Protein AF-A0A9E3TUF5-F1 (afdb_monomer_lite)

Secondary structure (DSSP, 8-state):
--------PPP-----------PPEEEEESSHHHHHHHHHHHHHHHHH-TTS--HHHHHHTTSEEEEE--SS-GGGTTTTTGGGT-EEEEEE---STHHHHHHHHHHHHHHTSTTEEEEE-SSSSGGGGS-HHHHHHHHS--PPP-

Foldseek 3Di:
DDDDDDDDDDPDPPPPDPDVDQQAEEEEEQAPVVVVVLQVVQVVVCVVPVVGDNVVVCVVVNNYDYHHPHNPQLVVVLCPCVVVVHQYEYEAFCADDVSNVSQVVSQVSQVVDPNYGYDYDPHGDPVVPDDQVVCCVVPVDRDDDD

Sequence (146 aa):
MTSITMPRSPPTLCTRHTLATMRPLLLVVEGVNDVEFLRRISRMLHRSDSTLPDLGVLEQDGRLVFIPFGGGNVAAWVNRLEPLGCREFHIYDREVGVETRHRISAARRVNARPSCRAFVMAKRSLENYLHPKALATATGIELQFG

pLDDT: mean 86.31, std 15.83, range [40.19, 98.19]

Structure (mmCIF, N/CA/C/O backbone):
data_AF-A0A9E3TUF5-F1
#
_entry.id   AF-A0A9E3TUF5-F1
#
loop_
_atom_site.group_PDB
_atom_site.id
_atom_site.type_symbol
_atom_site.label_atom_id
_atom_site.label_alt_id
_atom_site.label_comp_id
_atom_site.label_asym_id
_atom_site.label_entity_id
_atom_site.label_seq_id
_atom_site.pdbx_PDB_ins_code
_atom_site.Cartn_x
_atom_site.Cartn_y
_atom_site.Cartn_z
_atom_site.occupancy
_atom_site.B_iso_or_equiv
_atom_site.auth_seq_id
_atom_site.auth_comp_id
_atom_site.auth_asym_id
_atom_site.auth_atom_id
_atom_site.pdbx_PDB_model_num
ATOM 1 N N . MET A 1 1 ? 8.933 -68.445 -11.276 1.00 47.97 1 MET A N 1
ATOM 2 C CA . MET A 1 1 ? 9.173 -66.991 -11.148 1.00 47.97 1 MET A CA 1
ATOM 3 C C . MET A 1 1 ? 7.923 -66.281 -11.635 1.00 47.97 1 MET A C 1
ATOM 5 O O . MET A 1 1 ? 7.702 -66.195 -12.833 1.00 47.97 1 MET A O 1
ATOM 9 N N . THR A 1 2 ? 7.043 -65.912 -10.709 1.00 40.19 2 THR A N 1
ATOM 10 C CA . THR A 1 2 ? 5.682 -65.441 -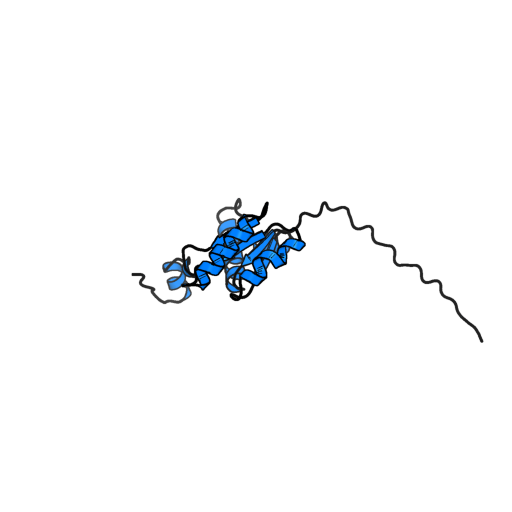11.000 1.00 40.19 2 THR A CA 1
ATOM 11 C C . THR A 1 2 ? 5.688 -63.915 -11.011 1.00 40.19 2 THR A C 1
ATOM 13 O O . THR A 1 2 ? 5.925 -63.307 -9.971 1.00 40.19 2 THR A O 1
ATOM 16 N N . SER A 1 3 ? 5.486 -63.296 -12.177 1.00 52.59 3 SER A N 1
ATOM 17 C CA . SER A 1 3 ? 5.399 -61.837 -12.312 1.00 52.59 3 SER A CA 1
ATOM 18 C C . SER A 1 3 ? 3.933 -61.411 -12.276 1.00 52.59 3 SER A C 1
ATOM 20 O O . SER A 1 3 ? 3.151 -61.782 -13.149 1.00 52.59 3 SER A O 1
ATOM 22 N N . ILE A 1 4 ? 3.560 -60.671 -11.232 1.00 50.66 4 ILE A N 1
ATOM 23 C CA . ILE A 1 4 ? 2.243 -60.057 -11.053 1.00 50.66 4 ILE A CA 1
ATOM 24 C C . ILE A 1 4 ? 2.285 -58.688 -11.733 1.00 50.66 4 ILE A C 1
ATOM 26 O O . ILE A 1 4 ? 2.998 -57.790 -11.288 1.00 50.66 4 ILE A O 1
ATOM 30 N N . THR A 1 5 ? 1.525 -58.514 -12.812 1.00 53.09 5 THR A N 1
ATOM 31 C CA . THR A 1 5 ? 1.340 -57.213 -13.467 1.00 53.09 5 THR A CA 1
ATOM 32 C C . THR A 1 5 ? 0.024 -56.602 -12.989 1.00 53.09 5 THR A C 1
ATOM 34 O O . THR A 1 5 ? -1.045 -57.117 -13.299 1.00 53.09 5 THR A O 1
ATOM 37 N N . MET A 1 6 ? 0.088 -55.509 -12.223 1.00 55.81 6 MET A N 1
ATOM 38 C CA . MET A 1 6 ? -1.083 -54.665 -11.957 1.00 55.81 6 MET A CA 1
ATOM 39 C C . MET A 1 6 ? -1.195 -53.577 -13.033 1.00 55.81 6 MET A C 1
ATOM 41 O O . MET A 1 6 ? -0.201 -52.887 -13.277 1.00 55.81 6 MET A O 1
ATOM 45 N N . PRO A 1 7 ? -2.375 -53.330 -13.624 1.00 50.38 7 PRO A N 1
ATOM 46 C CA . PRO A 1 7 ? -2.599 -52.113 -14.387 1.00 50.38 7 PRO A CA 1
ATOM 47 C C . PRO A 1 7 ? -2.853 -50.953 -13.413 1.00 50.38 7 PRO A C 1
ATOM 49 O O . PRO A 1 7 ? -3.845 -50.934 -12.687 1.00 50.38 7 PRO A O 1
ATOM 52 N N . ARG A 1 8 ? -1.949 -49.969 -13.380 1.00 51.31 8 ARG A N 1
ATOM 53 C CA . ARG A 1 8 ? -2.217 -48.678 -12.733 1.00 51.31 8 ARG A CA 1
ATOM 54 C C . ARG A 1 8 ? -3.038 -47.826 -13.695 1.00 51.31 8 ARG A C 1
ATOM 56 O O . ARG A 1 8 ? -2.503 -47.310 -14.672 1.00 51.31 8 ARG A O 1
ATOM 63 N N . SER A 1 9 ? -4.326 -47.682 -13.413 1.00 54.28 9 SER A N 1
ATOM 64 C CA . SER A 1 9 ? -5.170 -46.658 -14.027 1.00 54.28 9 SER A CA 1
ATOM 65 C C . SER A 1 9 ? -4.545 -45.275 -13.780 1.00 54.28 9 SER A C 1
ATOM 67 O O . SER A 1 9 ? -4.148 -44.999 -12.643 1.00 54.28 9 SER A O 1
ATOM 69 N N . PRO A 1 10 ? -4.424 -44.399 -14.792 1.00 58.72 10 PRO A N 1
ATOM 70 C CA . PRO A 1 10 ? -3.955 -43.039 -14.563 1.00 58.72 10 PRO A CA 1
ATOM 71 C C . PRO A 1 10 ? -4.976 -42.283 -13.696 1.00 58.72 10 PRO A C 1
ATOM 73 O O . PRO A 1 10 ? -6.178 -42.542 -13.812 1.00 58.72 10 PRO A O 1
ATOM 76 N N . PRO A 1 11 ? -4.542 -41.353 -12.827 1.00 49.94 11 PRO A N 1
ATOM 77 C CA . PRO A 1 11 ? -5.478 -40.521 -12.090 1.00 49.94 11 PRO A CA 1
ATOM 78 C C . PRO A 1 11 ? -6.285 -39.690 -13.087 1.00 49.94 11 PRO A C 1
ATOM 80 O O . PRO A 1 11 ? -5.728 -38.977 -13.924 1.00 49.94 11 PRO A O 1
ATOM 83 N N . THR A 1 12 ? -7.606 -39.807 -12.997 1.00 48.75 12 THR A N 1
ATOM 84 C CA . THR A 1 12 ? -8.568 -39.006 -13.746 1.00 48.75 12 THR A CA 1
ATOM 85 C C . THR A 1 12 ? -8.234 -37.533 -13.532 1.00 48.75 12 THR A C 1
ATOM 87 O O . THR A 1 12 ? -8.290 -37.040 -12.403 1.00 48.75 12 THR A O 1
ATOM 90 N N . LEU A 1 13 ? -7.843 -36.835 -14.604 1.00 47.66 13 LEU A N 1
ATOM 91 C CA . LEU A 1 13 ? -7.659 -35.390 -14.581 1.00 47.66 13 LEU A CA 1
ATOM 92 C C . LEU A 1 13 ? -9.009 -34.782 -14.192 1.00 47.66 13 LEU A C 1
ATOM 94 O O . LEU A 1 13 ? -9.940 -34.758 -14.992 1.00 47.66 13 LEU A O 1
ATOM 98 N N . CYS A 1 14 ? -9.130 -34.352 -12.937 1.00 44.47 14 CYS A N 1
ATOM 99 C CA . CYS A 1 14 ? -10.272 -33.586 -12.473 1.00 44.47 14 CYS A CA 1
ATOM 100 C C . CYS A 1 14 ? -10.354 -32.340 -13.356 1.00 44.47 14 CYS A C 1
ATOM 102 O O . CYS A 1 14 ? -9.457 -31.491 -13.329 1.00 44.47 14 CYS A O 1
ATOM 104 N N . THR A 1 15 ? -11.386 -32.291 -14.197 1.00 46.75 15 THR A N 1
ATOM 105 C CA . THR A 1 15 ? -11.683 -31.196 -15.112 1.00 46.75 15 THR A CA 1
ATOM 106 C C . THR A 1 15 ? -11.828 -29.930 -14.282 1.00 46.75 15 THR A C 1
ATOM 108 O O . THR A 1 15 ? -12.862 -29.685 -13.662 1.00 46.75 15 THR A O 1
ATOM 111 N N . ARG A 1 16 ? -10.744 -29.148 -14.202 1.00 47.84 16 ARG A N 1
ATOM 112 C CA . ARG A 1 16 ? -10.739 -27.860 -13.517 1.00 47.84 16 ARG A CA 1
ATOM 113 C C . ARG A 1 16 ? -11.800 -27.003 -14.180 1.00 47.84 16 ARG A C 1
ATOM 115 O O . ARG A 1 16 ? -11.694 -26.673 -15.357 1.00 47.84 16 ARG A O 1
ATOM 122 N N . HIS A 1 17 ? -12.821 -26.698 -13.393 1.00 51.81 17 HIS A N 1
ATOM 123 C CA . HIS A 1 17 ? -13.873 -25.764 -13.721 1.00 51.81 17 HIS A CA 1
ATOM 124 C C . HIS A 1 17 ? -13.277 -24.531 -14.400 1.00 51.81 17 HIS A C 1
ATOM 126 O O . HIS A 1 17 ? -12.348 -23.910 -13.879 1.00 51.81 17 HIS A O 1
ATOM 132 N N . THR A 1 18 ? -13.843 -24.185 -15.551 1.00 49.19 18 THR A N 1
ATOM 133 C CA . THR A 1 18 ? -13.651 -22.920 -16.253 1.00 49.19 18 THR A CA 1
ATOM 134 C C . THR A 1 18 ? -14.187 -21.780 -15.381 1.00 49.19 18 THR A C 1
ATOM 136 O O . THR A 1 18 ? -15.249 -21.223 -15.634 1.00 49.19 18 THR A O 1
ATOM 139 N N . LEU A 1 19 ? -13.478 -21.443 -14.305 1.00 53.91 19 LEU A N 1
ATOM 140 C CA . LEU A 1 19 ? -13.593 -20.137 -13.676 1.00 53.91 19 LEU A CA 1
ATOM 141 C C . LEU A 1 19 ? -12.829 -19.192 -14.593 1.00 53.91 19 LEU A C 1
ATOM 143 O O . LEU A 1 19 ? -11.621 -19.344 -14.757 1.00 53.91 19 LEU A O 1
ATOM 147 N N . ALA A 1 20 ? -13.513 -18.231 -15.211 1.00 51.81 20 ALA A N 1
ATOM 148 C CA . ALA A 1 20 ? -12.839 -17.066 -15.761 1.00 51.81 20 ALA A CA 1
ATOM 149 C C . ALA A 1 20 ? -12.017 -16.454 -14.614 1.00 51.81 20 ALA A C 1
ATOM 151 O O . ALA A 1 20 ? -12.568 -15.873 -13.680 1.00 51.81 20 ALA A O 1
ATOM 152 N N . THR A 1 21 ? -10.710 -16.719 -14.611 1.00 58.78 21 THR A N 1
ATOM 153 C CA . THR A 1 21 ? -9.824 -16.493 -13.470 1.00 58.78 21 THR A CA 1
ATOM 154 C C . THR A 1 21 ? -9.637 -14.996 -13.279 1.00 58.78 21 THR A C 1
ATOM 156 O O . THR A 1 21 ? -8.723 -14.406 -13.861 1.00 58.78 21 THR A O 1
ATOM 159 N N . MET A 1 22 ? -10.501 -14.357 -12.488 1.00 74.56 22 MET A N 1
ATOM 160 C CA . MET A 1 22 ? -10.197 -13.034 -11.958 1.00 74.56 22 MET A CA 1
ATOM 161 C C . MET A 1 22 ? -8.898 -13.153 -11.169 1.00 74.56 22 MET A C 1
ATOM 163 O O . MET A 1 22 ? -8.847 -13.783 -10.116 1.00 74.56 22 MET A O 1
ATOM 167 N N . ARG A 1 23 ? -7.827 -12.582 -11.720 1.00 89.88 23 ARG A N 1
ATOM 168 C CA . ARG A 1 23 ? -6.540 -12.508 -11.036 1.00 89.88 23 ARG A CA 1
ATOM 169 C C . ARG A 1 23 ? -6.679 -11.572 -9.829 1.00 89.88 23 ARG A C 1
ATOM 171 O O . ARG A 1 23 ? -7.325 -10.521 -9.968 1.00 89.88 23 ARG A O 1
ATOM 178 N N . PRO A 1 24 ? -6.087 -11.922 -8.674 1.00 94.88 24 PRO A N 1
ATOM 179 C CA . PRO A 1 24 ? -6.145 -11.068 -7.499 1.00 94.88 24 PRO A CA 1
ATOM 180 C C . PRO A 1 24 ? -5.515 -9.704 -7.781 1.00 94.88 24 PRO A C 1
ATOM 182 O O . PRO A 1 24 ? -4.643 -9.557 -8.644 1.00 94.88 24 PRO A O 1
ATOM 185 N N . LEU A 1 25 ? -5.947 -8.700 -7.024 1.00 96.94 25 LEU A N 1
ATOM 186 C CA . LEU A 1 25 ? -5.189 -7.465 -6.880 1.00 96.94 25 LEU A CA 1
ATOM 187 C C . LEU A 1 25 ? -3.976 -7.729 -5.982 1.00 96.94 25 LEU A C 1
ATOM 189 O O . LEU A 1 25 ? -4.141 -8.173 -4.849 1.00 96.94 25 LEU A O 1
ATOM 193 N N . LEU A 1 26 ? -2.775 -7.424 -6.462 1.00 97.31 26 LEU A N 1
ATOM 194 C CA . LEU A 1 26 ? -1.570 -7.442 -5.640 1.00 97.31 26 LEU A CA 1
ATOM 195 C C . LEU A 1 26 ? -1.436 -6.089 -4.941 1.00 97.31 26 LEU A C 1
ATOM 197 O O . LEU A 1 26 ? -1.209 -5.077 -5.606 1.00 97.31 26 LEU A O 1
ATOM 201 N N . LEU A 1 27 ? -1.597 -6.068 -3.620 1.00 97.56 27 LEU A N 1
ATOM 202 C CA . LEU A 1 27 ? -1.408 -4.877 -2.797 1.00 97.56 27 LEU A CA 1
ATOM 203 C C . LEU A 1 27 ? -0.005 -4.915 -2.186 1.00 97.56 27 LEU A C 1
ATOM 205 O O . LEU A 1 27 ? 0.260 -5.651 -1.237 1.00 97.56 27 LEU A O 1
ATOM 209 N N . VAL A 1 28 ? 0.903 -4.151 -2.781 1.00 96.62 28 VAL A N 1
ATOM 210 C CA . VAL A 1 28 ? 2.330 -4.133 -2.453 1.00 96.62 28 VAL A CA 1
ATOM 211 C C . VAL A 1 28 ? 2.608 -3.015 -1.455 1.00 96.62 28 VAL A C 1
ATOM 213 O O . VAL A 1 28 ? 2.281 -1.856 -1.716 1.00 96.62 28 VAL A O 1
ATOM 216 N N . VAL A 1 29 ? 3.203 -3.366 -0.319 1.00 95.94 29 VAL A N 1
ATOM 217 C CA . VAL A 1 29 ? 3.464 -2.457 0.809 1.00 95.94 29 VAL A CA 1
ATOM 218 C C . VAL A 1 29 ? 4.872 -2.676 1.367 1.00 95.94 29 VAL A C 1
ATOM 220 O O . VAL A 1 29 ? 5.475 -3.724 1.122 1.00 95.94 29 VAL A O 1
ATOM 223 N N . GLU A 1 30 ? 5.422 -1.700 2.088 1.00 92.69 30 GLU A N 1
ATOM 224 C CA . GLU A 1 30 ? 6.820 -1.729 2.545 1.00 92.69 30 GLU A CA 1
ATOM 225 C C . GLU A 1 30 ? 7.033 -2.812 3.609 1.00 92.69 30 GLU A C 1
ATOM 227 O O . GLU A 1 30 ? 8.035 -3.528 3.557 1.00 92.69 30 GLU A O 1
ATOM 232 N N . GLY A 1 31 ? 6.088 -2.996 4.534 1.00 93.12 31 GLY A N 1
ATOM 233 C CA . GLY A 1 31 ? 6.257 -3.911 5.663 1.00 93.12 31 GLY A CA 1
ATOM 234 C C . GLY A 1 31 ? 4.999 -4.650 6.106 1.00 93.12 31 GLY A C 1
ATOM 235 O O . GLY A 1 31 ? 3.878 -4.383 5.685 1.00 93.12 31 GLY A O 1
ATOM 236 N N . VAL A 1 32 ? 5.190 -5.609 7.015 1.00 94.56 32 VAL A N 1
ATOM 237 C CA . VAL A 1 32 ? 4.086 -6.372 7.627 1.00 94.56 32 VAL A CA 1
ATOM 238 C C . VAL A 1 32 ? 3.196 -5.504 8.523 1.00 94.56 32 VAL A C 1
ATOM 240 O O . VAL A 1 32 ? 2.008 -5.787 8.661 1.00 94.56 32 VAL A O 1
ATOM 243 N N . ASN A 1 33 ? 3.744 -4.421 9.082 1.00 93.31 33 ASN A N 1
ATOM 244 C CA . ASN A 1 33 ? 2.976 -3.450 9.861 1.00 93.31 33 ASN A CA 1
ATOM 245 C C . ASN A 1 33 ? 1.937 -2.737 8.988 1.00 93.31 33 ASN A C 1
ATOM 247 O O . ASN A 1 33 ? 0.795 -2.587 9.417 1.00 93.31 33 ASN A O 1
ATOM 251 N N . ASP A 1 34 ? 2.290 -2.392 7.746 1.00 94.31 34 ASP A N 1
ATOM 252 C CA . ASP A 1 34 ? 1.365 -1.792 6.780 1.00 94.31 34 ASP A CA 1
ATOM 253 C C . ASP A 1 34 ? 0.198 -2.725 6.478 1.00 94.31 34 ASP A C 1
ATOM 255 O O . ASP A 1 34 ? -0.955 -2.299 6.432 1.00 94.31 34 ASP A O 1
ATOM 259 N N . VAL A 1 35 ? 0.490 -4.018 6.303 1.00 96.56 35 VAL A N 1
ATOM 260 C CA . VAL A 1 35 ? -0.530 -5.042 6.062 1.00 96.56 35 VAL A CA 1
ATOM 261 C C . VAL A 1 35 ? -1.529 -5.073 7.221 1.00 96.56 35 VAL A C 1
ATOM 263 O O . VAL A 1 35 ? -2.741 -4.974 7.007 1.00 96.56 35 VAL A O 1
ATOM 266 N N . GLU A 1 36 ? -1.036 -5.170 8.456 1.00 95.81 36 GLU A N 1
ATOM 267 C CA . GLU A 1 36 ? -1.891 -5.204 9.645 1.00 95.81 36 GLU A CA 1
ATOM 268 C C . GLU A 1 36 ? -2.676 -3.906 9.835 1.00 95.81 36 GLU A C 1
ATOM 270 O O . GLU A 1 36 ? -3.871 -3.946 10.150 1.00 95.81 36 GLU A O 1
ATOM 275 N N . PHE A 1 37 ? -2.040 -2.760 9.598 1.00 94.12 37 PHE A N 1
ATOM 276 C CA . PHE A 1 37 ? -2.693 -1.459 9.644 1.00 94.12 37 PHE A CA 1
ATOM 277 C C . PHE A 1 37 ? -3.846 -1.385 8.637 1.00 94.12 37 PHE A C 1
ATOM 279 O O . PHE A 1 37 ? -4.978 -1.072 9.015 1.00 94.12 37 PHE A O 1
ATOM 286 N N . LEU A 1 38 ? -3.590 -1.729 7.372 1.00 96.25 38 LEU A N 1
ATOM 287 C CA . LEU A 1 38 ? -4.570 -1.656 6.289 1.00 96.25 38 LEU A CA 1
ATOM 288 C C . LEU A 1 38 ? -5.735 -2.629 6.503 1.00 96.25 38 LEU A C 1
ATOM 290 O O . LEU A 1 38 ? -6.893 -2.250 6.301 1.00 96.25 38 LEU A O 1
ATOM 294 N N . ARG A 1 39 ? -5.474 -3.854 6.981 1.00 97.06 39 ARG A N 1
ATOM 295 C CA . ARG A 1 39 ? -6.540 -4.799 7.367 1.00 97.06 39 ARG A CA 1
ATOM 296 C C . ARG A 1 39 ? -7.430 -4.227 8.470 1.00 97.06 39 ARG A C 1
ATOM 298 O O . ARG A 1 39 ? -8.654 -4.303 8.380 1.00 97.06 39 ARG A O 1
ATOM 305 N N . ARG A 1 40 ? -6.838 -3.644 9.514 1.00 95.44 40 ARG A N 1
ATOM 306 C CA . ARG A 1 40 ? -7.592 -3.122 10.667 1.00 95.44 40 ARG A CA 1
ATOM 307 C C . ARG A 1 40 ? -8.399 -1.887 10.301 1.00 95.44 40 ARG A C 1
ATOM 309 O O . ARG A 1 40 ? -9.592 -1.844 10.599 1.00 95.44 40 ARG A O 1
ATOM 316 N N . ILE A 1 41 ? -7.777 -0.915 9.635 1.00 94.25 41 ILE A N 1
ATOM 317 C CA . ILE A 1 41 ? -8.455 0.334 9.290 1.00 94.25 41 ILE A CA 1
ATOM 318 C C . ILE A 1 41 ? -9.562 0.095 8.263 1.00 94.25 41 ILE A C 1
ATOM 320 O O . ILE A 1 41 ? -10.652 0.626 8.434 1.00 94.25 41 ILE A O 1
ATOM 324 N N . SER A 1 42 ? -9.345 -0.765 7.260 1.00 97.25 42 SER A N 1
ATOM 325 C CA . SER A 1 42 ? -10.387 -1.086 6.274 1.00 97.25 42 SER A CA 1
ATOM 326 C C . SER A 1 42 ? -11.591 -1.771 6.910 1.00 97.25 42 SER A C 1
ATOM 328 O O . SER A 1 42 ? -12.719 -1.378 6.640 1.00 97.25 42 SER A O 1
ATOM 330 N N . ARG A 1 43 ? -11.377 -2.709 7.840 1.00 98.06 43 ARG A N 1
ATOM 331 C CA . ARG A 1 43 ? -12.464 -3.317 8.619 1.00 98.06 43 ARG A CA 1
ATOM 332 C C . ARG A 1 43 ? -13.224 -2.301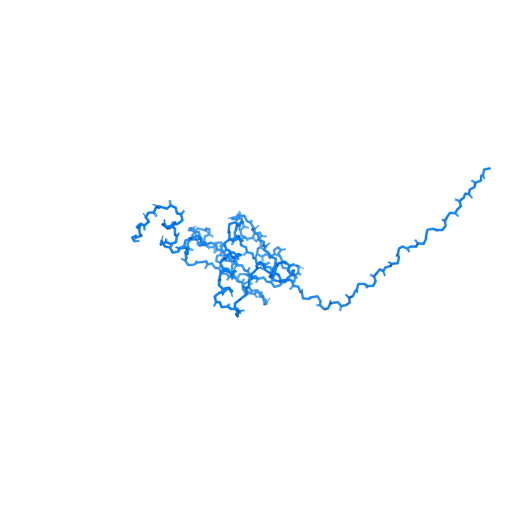 9.465 1.00 98.06 43 ARG A C 1
ATOM 334 O O . ARG A 1 43 ? -14.448 -2.357 9.541 1.00 98.06 43 ARG A O 1
ATOM 341 N N . MET A 1 44 ? -12.513 -1.397 10.139 1.00 96.00 44 MET A N 1
ATOM 342 C CA . MET A 1 44 ? -13.147 -0.343 10.936 1.00 96.00 44 MET A CA 1
ATOM 343 C C . MET A 1 44 ? -13.984 0.589 10.056 1.00 96.00 44 MET A C 1
ATOM 345 O O . MET A 1 44 ? -15.120 0.889 10.407 1.00 96.00 44 MET A O 1
ATOM 349 N N . LEU A 1 45 ? -13.447 0.994 8.903 1.00 96.31 45 LEU A N 1
ATOM 350 C CA . LEU A 1 45 ? -14.149 1.826 7.930 1.00 96.31 45 LEU A CA 1
ATOM 351 C C . LEU A 1 45 ? -15.365 1.102 7.343 1.00 96.31 45 LEU A C 1
ATOM 353 O O . LEU A 1 45 ? -16.438 1.687 7.327 1.00 96.31 45 LEU A O 1
ATOM 357 N N . HIS A 1 46 ? -15.234 -0.173 6.970 1.00 98.00 46 HIS A N 1
ATOM 358 C CA . HIS A 1 46 ? -16.334 -0.996 6.458 1.00 98.00 46 HIS A CA 1
ATOM 359 C C . HIS A 1 46 ? -17.495 -1.128 7.459 1.00 98.00 46 HIS A C 1
ATOM 361 O O . HIS A 1 46 ? -18.661 -1.115 7.075 1.00 98.00 46 HIS A O 1
ATOM 367 N N . ARG A 1 47 ? -17.197 -1.227 8.763 1.00 97.69 47 ARG A N 1
ATOM 368 C CA . ARG A 1 47 ? -18.233 -1.263 9.814 1.00 97.69 47 ARG A CA 1
ATOM 369 C C . ARG A 1 47 ? -19.028 0.038 9.908 1.00 97.69 47 ARG A C 1
ATOM 371 O O . ARG A 1 47 ? -20.209 -0.011 10.232 1.00 97.69 47 ARG A O 1
ATOM 378 N N . SER A 1 48 ? -18.379 1.174 9.664 1.00 97.31 48 SER A N 1
ATOM 379 C CA . SER A 1 48 ? -19.023 2.492 9.668 1.00 97.31 48 SER A CA 1
ATOM 380 C C . SER A 1 48 ? -19.719 2.801 8.341 1.00 97.31 48 SER A C 1
ATOM 382 O O . SER A 1 48 ? -20.751 3.465 8.331 1.00 97.31 48 SER A O 1
ATOM 384 N N . ASP A 1 49 ? -19.163 2.317 7.232 1.00 97.88 49 ASP A N 1
ATOM 385 C CA . ASP A 1 49 ? -19.676 2.474 5.876 1.00 97.88 49 ASP A CA 1
ATOM 386 C C . ASP A 1 49 ? -19.440 1.186 5.077 1.00 97.88 49 ASP A C 1
ATOM 388 O O . ASP A 1 49 ? -18.350 0.923 4.563 1.00 97.88 49 ASP A O 1
ATOM 392 N N . SER A 1 50 ? -20.503 0.392 4.943 1.00 96.88 50 SER A N 1
ATOM 393 C CA . SER A 1 50 ? -20.467 -0.906 4.261 1.00 96.88 50 SER A CA 1
ATOM 394 C C . SER A 1 50 ? -20.163 -0.834 2.757 1.00 96.88 50 SER A C 1
ATOM 396 O O . SER A 1 50 ? -19.916 -1.874 2.144 1.00 96.88 50 SER A O 1
ATOM 398 N N . THR A 1 51 ? -20.150 0.362 2.151 1.00 97.62 51 THR A N 1
ATOM 399 C CA . THR A 1 51 ? -19.759 0.537 0.741 1.00 97.62 51 THR A CA 1
ATOM 400 C C . THR A 1 51 ? -18.242 0.460 0.536 1.00 97.62 51 THR A C 1
ATOM 402 O O . THR A 1 51 ? -17.780 0.141 -0.563 1.00 97.62 51 THR A O 1
ATOM 405 N N . LEU A 1 52 ? -17.454 0.699 1.590 1.00 97.56 52 LEU A N 1
ATOM 406 C CA . LEU A 1 52 ? -15.998 0.557 1.576 1.00 97.56 52 LEU A CA 1
ATOM 407 C C . LEU A 1 52 ? -15.604 -0.917 1.754 1.00 97.56 52 LEU A C 1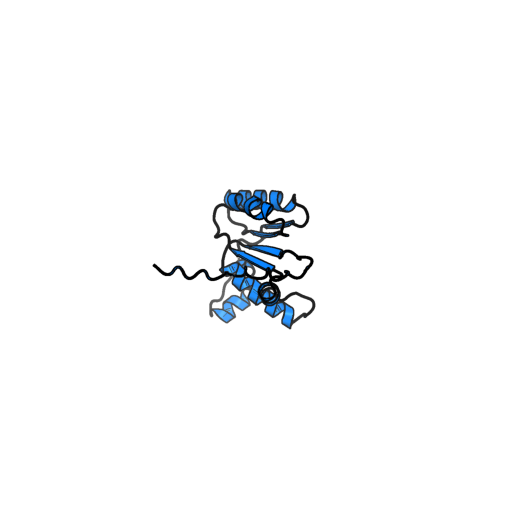
ATOM 409 O O . LEU A 1 52 ? -16.253 -1.617 2.517 1.00 97.56 52 LEU A O 1
ATOM 413 N N . PRO A 1 53 ? -14.548 -1.432 1.105 1.00 96.88 53 PRO A N 1
ATOM 414 C CA . PRO A 1 53 ? -14.172 -2.841 1.236 1.00 96.88 53 PRO A CA 1
ATOM 415 C C . PRO A 1 53 ? -13.465 -3.157 2.568 1.00 96.88 53 PRO A C 1
ATOM 417 O O . PRO A 1 53 ? -12.584 -2.411 2.991 1.00 96.88 53 PRO A O 1
ATOM 420 N N . ASP A 1 54 ? -13.750 -4.321 3.167 1.00 98.19 54 ASP A N 1
ATOM 421 C CA . ASP A 1 54 ? -12.870 -4.946 4.172 1.00 98.19 54 ASP A CA 1
ATOM 422 C C . ASP A 1 54 ? -11.751 -5.709 3.443 1.00 98.19 54 ASP A C 1
ATOM 424 O O . ASP A 1 54 ? -11.989 -6.734 2.795 1.00 98.19 54 ASP A O 1
ATOM 428 N N . LEU A 1 55 ? -10.516 -5.207 3.528 1.00 98.19 55 LEU A N 1
ATOM 429 C CA . LEU A 1 55 ? -9.380 -5.796 2.811 1.00 98.19 55 LEU A CA 1
ATOM 430 C C . LEU A 1 55 ? -9.011 -7.189 3.337 1.00 98.19 55 LEU A C 1
ATOM 432 O O . LEU A 1 55 ? -8.476 -7.994 2.579 1.00 98.19 55 LEU A O 1
ATOM 436 N N . GLY A 1 56 ? -9.306 -7.488 4.605 1.00 97.69 56 GLY A N 1
ATOM 437 C CA . GLY A 1 56 ? -9.085 -8.815 5.173 1.00 97.69 56 GLY A CA 1
ATOM 438 C C . GLY A 1 56 ? -10.043 -9.856 4.594 1.00 97.69 56 GLY A C 1
ATOM 439 O O . GLY A 1 56 ? -9.624 -10.979 4.336 1.00 97.69 56 GLY A O 1
ATOM 440 N N . VAL A 1 57 ? -11.300 -9.478 4.332 1.00 97.81 57 VAL A N 1
ATOM 441 C CA . VAL A 1 57 ? -12.263 -10.353 3.635 1.00 97.81 57 VAL A CA 1
ATOM 442 C C . VAL A 1 57 ? -11.829 -10.572 2.186 1.00 97.81 57 VAL A C 1
ATOM 444 O O . VAL A 1 57 ? -11.756 -11.710 1.733 1.00 97.81 57 VAL A O 1
ATOM 447 N N . LEU A 1 58 ? -11.448 -9.504 1.471 1.00 97.56 58 LEU A N 1
ATOM 448 C CA . LEU A 1 58 ? -10.966 -9.629 0.088 1.00 97.56 58 LEU A CA 1
ATOM 449 C C . LEU A 1 58 ? -9.741 -10.541 -0.042 1.00 97.56 58 LEU A C 1
ATOM 451 O O . LEU A 1 58 ? -9.592 -11.224 -1.056 1.00 97.56 58 LEU A O 1
ATOM 455 N N . GLU A 1 59 ? -8.861 -10.533 0.954 1.00 97.44 59 GLU A N 1
ATOM 456 C CA . GLU A 1 59 ? -7.710 -11.424 0.987 1.00 97.44 59 GLU A CA 1
ATOM 457 C C . GLU A 1 59 ? -8.096 -12.880 1.256 1.00 97.44 59 GLU A C 1
ATOM 459 O O . GLU A 1 59 ? -7.624 -13.769 0.549 1.00 97.44 59 GLU A O 1
ATOM 464 N N . GLN A 1 60 ? -8.986 -13.133 2.223 1.00 96.75 60 GLN A N 1
ATOM 465 C CA . GLN A 1 60 ? -9.498 -14.481 2.509 1.00 96.75 60 GLN A CA 1
ATOM 466 C C . GLN A 1 60 ? -10.200 -15.097 1.290 1.00 96.75 60 GLN A C 1
ATOM 468 O O . GLN A 1 60 ? -10.020 -16.280 1.008 1.00 96.75 60 GLN A O 1
ATOM 473 N N . ASP A 1 61 ? -10.920 -14.274 0.525 1.00 96.38 61 ASP A N 1
ATOM 474 C CA . ASP A 1 61 ? -11.597 -14.671 -0.713 1.00 96.38 61 ASP A CA 1
ATOM 475 C C . ASP A 1 61 ? -10.636 -14.864 -1.905 1.00 96.38 61 ASP A C 1
ATOM 477 O O . ASP A 1 61 ? -11.070 -15.188 -3.013 1.00 96.38 61 ASP A O 1
ATOM 481 N N . GLY A 1 62 ? -9.335 -14.598 -1.738 1.00 95.31 62 GLY A N 1
ATOM 482 C CA . GLY A 1 62 ? -8.348 -14.667 -2.819 1.00 95.31 62 GLY A CA 1
ATOM 483 C C . GLY A 1 62 ? -8.520 -13.590 -3.897 1.00 95.31 62 GLY A C 1
ATOM 484 O O . GLY A 1 62 ? -7.989 -13.724 -5.000 1.00 95.31 62 GLY A O 1
ATOM 485 N N . ARG A 1 63 ? -9.262 -12.513 -3.608 1.00 96.50 63 ARG A N 1
ATOM 486 C CA . ARG A 1 63 ? -9.483 -11.367 -4.514 1.00 96.50 63 ARG A CA 1
ATOM 487 C C . ARG A 1 63 ? -8.385 -10.311 -4.391 1.00 96.50 63 ARG A C 1
ATOM 489 O O . ARG A 1 63 ? -8.187 -9.519 -5.317 1.00 96.50 63 ARG A O 1
ATOM 496 N N . LEU A 1 64 ? -7.680 -10.304 -3.265 1.00 97.56 64 LEU A N 1
ATOM 497 C CA . LEU A 1 64 ? -6.538 -9.450 -2.961 1.00 97.56 64 LEU A CA 1
ATOM 498 C C . LEU A 1 64 ? -5.415 -10.299 -2.358 1.00 97.56 64 LEU A C 1
ATOM 500 O O . LEU A 1 64 ? -5.679 -11.260 -1.649 1.00 97.56 64 LEU A O 1
ATOM 504 N N . VAL A 1 65 ? -4.162 -9.952 -2.634 1.00 97.69 65 VAL A N 1
ATOM 505 C CA . VAL A 1 65 ? -2.991 -10.561 -1.990 1.00 97.69 65 VAL A CA 1
ATOM 506 C C . VAL A 1 65 ? -2.074 -9.444 -1.520 1.00 97.69 65 VAL A C 1
ATOM 508 O O . VAL A 1 65 ? -1.642 -8.624 -2.333 1.00 97.69 65 VAL A O 1
ATOM 511 N N . PHE A 1 66 ? -1.769 -9.407 -0.223 1.00 97.81 66 PHE A N 1
ATOM 512 C CA . PHE A 1 66 ? -0.765 -8.491 0.312 1.00 97.81 66 PHE A CA 1
ATOM 513 C C . PHE A 1 66 ? 0.652 -8.995 0.014 1.00 97.81 66 PHE A C 1
ATOM 515 O O . PHE A 1 66 ? 0.960 -10.171 0.208 1.00 97.81 66 PHE A O 1
ATOM 522 N N . ILE A 1 67 ? 1.529 -8.091 -0.425 1.00 96.06 67 ILE A N 1
ATOM 523 C CA . ILE A 1 67 ? 2.949 -8.369 -0.669 1.00 96.06 67 ILE A CA 1
ATOM 524 C C . ILE A 1 67 ? 3.787 -7.360 0.129 1.00 96.06 67 ILE A C 1
ATOM 526 O O . ILE A 1 67 ? 4.021 -6.251 -0.358 1.00 96.06 67 ILE A O 1
ATOM 530 N N . PRO A 1 68 ? 4.242 -7.716 1.345 1.00 94.88 68 PRO A N 1
ATOM 531 C CA . PRO A 1 68 ? 5.204 -6.911 2.088 1.00 94.88 68 PRO A CA 1
ATOM 532 C C . PRO A 1 68 ? 6.609 -7.128 1.511 1.00 94.88 68 PRO A C 1
ATOM 534 O O . PRO A 1 68 ? 7.142 -8.237 1.574 1.00 94.88 68 PRO A O 1
ATOM 537 N N . PHE A 1 69 ? 7.219 -6.091 0.933 1.00 91.50 69 PHE A N 1
ATOM 538 C CA . PHE A 1 69 ? 8.503 -6.240 0.230 1.00 91.50 69 PHE A CA 1
ATOM 539 C C . PHE A 1 69 ? 9.749 -5.950 1.087 1.00 91.50 69 PHE A C 1
ATOM 541 O O . PHE A 1 69 ? 10.870 -6.220 0.647 1.00 91.50 69 PHE A O 1
ATOM 548 N N . GLY A 1 70 ? 9.565 -5.445 2.308 1.00 84.62 70 GLY A N 1
ATOM 549 C CA . GLY A 1 70 ? 10.584 -5.359 3.355 1.00 84.62 70 GLY A CA 1
ATOM 550 C C . GLY A 1 70 ? 11.430 -4.085 3.377 1.00 84.62 70 GLY A C 1
ATOM 551 O O . GLY A 1 70 ? 12.590 -4.168 3.770 1.00 84.62 70 GLY A O 1
ATOM 552 N N . GLY A 1 71 ? 10.926 -2.930 2.928 1.00 74.50 71 GLY A N 1
ATOM 553 C CA . GLY A 1 71 ? 11.631 -1.639 3.073 1.00 74.50 71 GLY A CA 1
ATOM 554 C C . GLY A 1 71 ? 12.871 -1.430 2.188 1.00 74.50 71 GLY A C 1
ATOM 555 O O . GLY A 1 71 ? 13.414 -0.329 2.097 1.00 74.50 71 GLY A O 1
ATOM 556 N N . GLY A 1 72 ? 13.367 -2.506 1.573 1.00 79.62 72 GLY A N 1
ATOM 557 C CA . GLY A 1 72 ? 14.650 -2.550 0.885 1.00 79.62 72 GLY A CA 1
ATOM 558 C C . GLY A 1 72 ? 14.614 -1.958 -0.523 1.00 79.62 72 GLY A C 1
ATOM 559 O O . GLY A 1 72 ? 13.993 -0.936 -0.802 1.00 79.62 72 GLY A O 1
ATOM 560 N N . ASN A 1 73 ? 15.314 -2.612 -1.451 1.00 82.44 73 ASN A N 1
ATOM 561 C CA . ASN A 1 73 ? 15.465 -2.111 -2.813 1.00 82.44 73 ASN A CA 1
ATOM 562 C C . ASN A 1 73 ? 14.139 -2.158 -3.599 1.00 82.44 73 ASN A C 1
ATOM 564 O O . ASN A 1 73 ? 13.850 -3.138 -4.292 1.00 82.44 73 ASN A O 1
ATOM 568 N N . VAL A 1 74 ? 13.367 -1.068 -3.544 1.00 89.38 74 VAL A N 1
ATOM 569 C CA . VAL A 1 74 ? 12.099 -0.899 -4.275 1.00 89.38 74 VAL A CA 1
ATOM 570 C C . VAL A 1 74 ? 12.255 -1.182 -5.773 1.00 89.38 74 VAL A C 1
ATOM 572 O O . VAL A 1 74 ? 11.361 -1.759 -6.390 1.00 89.38 74 VAL A O 1
ATOM 575 N N . ALA A 1 75 ? 13.418 -0.877 -6.366 1.00 84.31 75 ALA A N 1
ATOM 576 C CA . ALA A 1 75 ? 13.667 -1.089 -7.790 1.00 84.31 75 ALA A CA 1
ATOM 577 C C . ALA A 1 75 ? 13.624 -2.573 -8.191 1.00 84.31 75 ALA A C 1
ATOM 579 O O . ALA A 1 75 ? 13.250 -2.877 -9.326 1.00 84.31 75 ALA A O 1
ATOM 580 N N . ALA A 1 76 ? 13.951 -3.484 -7.266 1.00 84.38 76 ALA A N 1
ATOM 581 C CA . ALA A 1 76 ? 13.885 -4.925 -7.494 1.00 84.38 76 ALA A CA 1
ATOM 582 C C . ALA A 1 76 ? 12.442 -5.442 -7.617 1.00 84.38 76 ALA A C 1
ATOM 584 O O . ALA A 1 76 ? 12.224 -6.496 -8.210 1.00 84.38 76 ALA A O 1
ATOM 585 N N . TRP A 1 77 ? 11.461 -4.704 -7.088 1.00 86.62 77 TRP A N 1
ATOM 586 C CA . TRP A 1 77 ? 10.059 -5.122 -7.040 1.00 86.62 77 TRP A CA 1
ATOM 587 C C . TRP A 1 77 ? 9.201 -4.528 -8.155 1.00 86.62 77 TRP A C 1
ATOM 589 O O . TRP A 1 77 ? 8.211 -5.145 -8.541 1.00 86.62 77 TRP A O 1
ATOM 599 N N . VAL A 1 78 ? 9.620 -3.402 -8.745 1.00 85.25 78 VAL A N 1
ATOM 600 C CA . VAL A 1 78 ? 8.847 -2.671 -9.769 1.00 85.25 78 VAL A CA 1
ATOM 601 C C . VAL A 1 78 ? 8.387 -3.552 -10.933 1.00 85.25 78 VAL A C 1
ATOM 603 O O . VAL A 1 78 ? 7.246 -3.417 -11.372 1.00 85.25 78 VAL A O 1
ATOM 606 N N . ASN A 1 79 ? 9.258 -4.443 -11.420 1.00 85.81 79 ASN A N 1
ATOM 607 C CA . ASN A 1 79 ? 8.967 -5.321 -12.561 1.00 85.81 79 ASN A CA 1
ATOM 608 C C . ASN A 1 79 ? 8.799 -6.791 -12.163 1.00 85.81 79 ASN A C 1
ATOM 610 O O . ASN A 1 79 ? 8.414 -7.608 -12.991 1.00 85.81 79 ASN A O 1
ATOM 614 N N . ARG A 1 80 ? 9.110 -7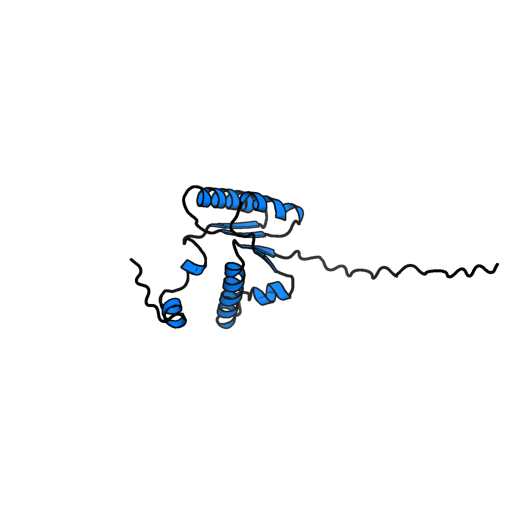.175 -10.920 1.00 90.50 80 ARG A N 1
ATOM 615 C CA . ARG A 1 80 ? 9.166 -8.597 -10.542 1.00 90.50 80 ARG A CA 1
ATOM 616 C C . ARG A 1 80 ? 7.793 -9.266 -10.548 1.00 90.50 80 ARG A C 1
ATOM 618 O O . ARG A 1 80 ? 7.705 -10.473 -10.742 1.00 90.50 80 ARG A O 1
ATOM 625 N N . LEU A 1 81 ? 6.744 -8.472 -10.355 1.00 91.50 81 LEU A N 1
ATOM 626 C CA . LEU A 1 81 ? 5.354 -8.919 -10.359 1.00 91.50 81 LEU A CA 1
ATOM 627 C C . LEU A 1 81 ? 4.699 -8.826 -11.744 1.00 91.50 81 LEU A C 1
ATOM 629 O O . LEU A 1 81 ? 3.679 -9.470 -11.974 1.00 91.50 81 LEU A O 1
ATOM 633 N N . GLU A 1 82 ? 5.312 -8.103 -12.687 1.00 91.06 82 GLU A N 1
ATOM 634 C CA . GLU A 1 82 ? 4.765 -7.879 -14.028 1.00 91.06 82 GLU A CA 1
ATOM 635 C C . GLU A 1 82 ? 4.449 -9.182 -14.786 1.00 91.06 82 GLU A C 1
ATOM 637 O O . GLU A 1 82 ? 3.346 -9.287 -15.329 1.00 91.06 82 GLU A O 1
ATOM 642 N N . PRO A 1 83 ? 5.317 -10.219 -14.777 1.00 92.19 83 PRO A N 1
ATOM 643 C CA . PRO A 1 83 ? 5.042 -11.462 -15.499 1.00 92.19 83 PRO A CA 1
ATOM 644 C C . PRO A 1 83 ? 3.835 -12.245 -14.967 1.00 92.19 83 PRO A C 1
ATOM 646 O O . PRO A 1 83 ? 3.316 -13.109 -15.671 1.00 92.19 83 PRO A O 1
ATOM 649 N N . LEU A 1 84 ? 3.363 -11.955 -13.746 1.00 90.56 84 LEU A N 1
ATOM 650 C CA . LEU A 1 84 ? 2.149 -12.572 -13.198 1.00 90.56 84 LEU A CA 1
ATOM 651 C C . LEU A 1 84 ? 0.887 -12.066 -13.916 1.00 90.56 84 LEU A C 1
ATOM 653 O O . LEU A 1 84 ? -0.162 -12.712 -13.873 1.00 90.56 84 LEU A O 1
ATOM 657 N N . GLY A 1 85 ? 0.979 -10.903 -14.570 1.00 89.88 85 GLY A N 1
ATOM 658 C CA . GLY A 1 85 ? -0.128 -10.262 -15.271 1.00 89.88 85 GLY A CA 1
ATOM 659 C C . GLY A 1 85 ? -1.325 -9.963 -14.363 1.00 89.88 85 GLY A C 1
ATOM 660 O O . GLY A 1 85 ? -2.468 -9.984 -14.826 1.00 89.88 85 GLY A O 1
ATOM 661 N N . CYS A 1 86 ? -1.079 -9.760 -13.068 1.00 92.94 86 CYS A N 1
ATOM 662 C CA . CYS A 1 86 ? -2.077 -9.320 -12.099 1.00 92.94 86 CYS A CA 1
ATOM 663 C C . CYS A 1 86 ? -2.182 -7.791 -12.101 1.00 92.94 86 CYS A C 1
ATOM 665 O O . CYS A 1 86 ? -1.271 -7.090 -12.537 1.00 92.94 86 CYS A O 1
ATOM 667 N N . ARG A 1 87 ? -3.290 -7.266 -11.570 1.00 95.69 87 ARG A N 1
ATOM 668 C CA . ARG A 1 87 ? -3.377 -5.838 -11.238 1.00 95.69 87 ARG A CA 1
ATOM 669 C C . ARG A 1 87 ? -2.517 -5.571 -10.014 1.00 95.69 87 ARG A C 1
ATOM 671 O O . ARG A 1 87 ? -2.485 -6.401 -9.107 1.00 95.69 87 ARG A O 1
ATOM 678 N N . GLU A 1 88 ? -1.883 -4.410 -9.966 1.00 96.50 88 GLU A N 1
ATOM 679 C CA . GLU A 1 88 ? -0.994 -4.040 -8.868 1.00 96.50 88 GLU A CA 1
ATOM 680 C C . GLU A 1 88 ? -1.396 -2.690 -8.272 1.00 96.50 88 GLU A C 1
ATOM 682 O O . GLU A 1 88 ? -1.668 -1.732 -8.997 1.00 96.50 88 GLU A O 1
ATOM 687 N N . PHE A 1 89 ? -1.398 -2.604 -6.947 1.00 97.31 89 PHE A N 1
ATOM 688 C CA . PHE A 1 89 ? -1.532 -1.359 -6.206 1.00 97.31 89 PHE A CA 1
ATOM 689 C C . PHE A 1 89 ? -0.379 -1.264 -5.212 1.00 97.31 89 PHE A C 1
ATOM 691 O O . PHE A 1 89 ? -0.259 -2.114 -4.338 1.00 97.31 89 PHE A O 1
ATOM 698 N N . HIS A 1 90 ? 0.482 -0.262 -5.355 1.00 96.62 90 HIS A N 1
ATOM 699 C CA . HIS A 1 90 ? 1.667 -0.094 -4.514 1.00 96.62 90 HIS A CA 1
ATOM 700 C C . HIS A 1 90 ? 1.520 1.123 -3.605 1.00 96.62 90 HIS A C 1
ATOM 702 O O . HIS A 1 90 ? 1.072 2.187 -4.044 1.00 96.62 90 HIS A O 1
ATOM 708 N N . ILE A 1 91 ? 1.948 0.979 -2.356 1.00 95.81 91 ILE A N 1
ATOM 709 C CA . ILE A 1 91 ? 2.082 2.075 -1.395 1.00 95.81 91 ILE A CA 1
ATOM 710 C C . ILE A 1 91 ? 3.533 2.082 -0.922 1.00 95.81 91 ILE A C 1
ATOM 712 O O . ILE A 1 91 ? 4.030 1.067 -0.441 1.00 95.81 91 ILE A O 1
ATOM 716 N N . TYR A 1 92 ? 4.199 3.221 -1.087 1.00 95.50 92 TYR A N 1
ATOM 717 C CA . TYR A 1 92 ? 5.579 3.426 -0.664 1.00 95.50 92 TYR A CA 1
ATOM 718 C C . TYR A 1 92 ? 5.676 4.531 0.378 1.00 95.50 92 TYR A C 1
ATOM 720 O O . TYR A 1 92 ? 4.972 5.551 0.301 1.00 95.50 92 TYR A O 1
ATOM 728 N N . ASP A 1 93 ? 6.627 4.364 1.285 1.00 93.69 93 ASP A N 1
ATOM 729 C CA . ASP A 1 93 ? 6.952 5.361 2.291 1.00 93.69 93 ASP A CA 1
ATOM 730 C C . ASP A 1 93 ? 7.581 6.603 1.654 1.00 93.69 93 ASP A C 1
ATOM 732 O O . ASP A 1 93 ? 8.351 6.549 0.689 1.00 93.69 93 ASP A O 1
ATOM 736 N N . ARG A 1 94 ? 7.286 7.774 2.216 1.00 92.31 94 ARG A N 1
ATOM 737 C CA . ARG A 1 94 ? 8.058 8.980 1.922 1.00 92.31 94 ARG A CA 1
ATOM 738 C C . ARG A 1 94 ? 9.257 9.005 2.848 1.00 92.31 94 ARG A C 1
ATOM 740 O O . ARG A 1 94 ? 9.291 9.759 3.818 1.00 92.31 94 ARG A O 1
ATOM 747 N N . GLU A 1 95 ? 10.235 8.175 2.512 1.00 89.81 95 GLU A N 1
ATOM 748 C CA . GLU A 1 95 ? 11.557 8.162 3.139 1.00 89.81 95 GLU A CA 1
ATOM 749 C C . GLU A 1 95 ? 12.263 9.528 3.006 1.00 89.81 95 GLU A C 1
ATOM 751 O O . GLU A 1 95 ? 11.644 10.556 2.704 1.00 89.81 95 GLU A O 1
ATOM 756 N N . VAL A 1 96 ? 13.583 9.574 3.182 1.00 88.88 96 VAL A N 1
ATOM 757 C CA . VAL A 1 96 ? 14.382 10.798 3.032 1.00 88.88 96 VAL A CA 1
ATOM 758 C C . VAL A 1 96 ? 15.352 10.738 1.850 1.00 88.88 96 VAL A C 1
ATOM 760 O O . VAL A 1 96 ? 15.878 9.688 1.483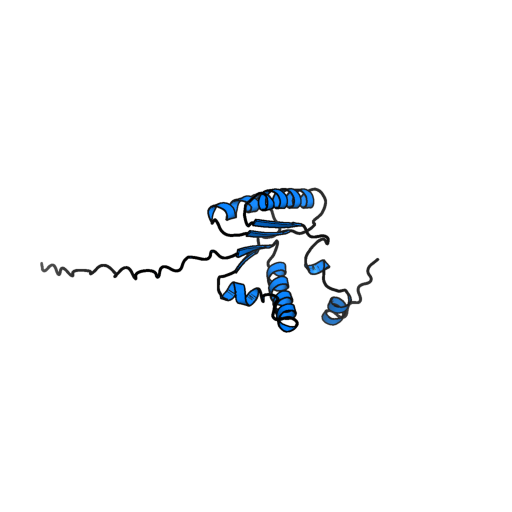 1.00 88.88 96 VAL A O 1
ATOM 763 N N . GLY A 1 97 ? 15.637 11.903 1.264 1.00 92.38 97 GLY A N 1
ATOM 764 C CA . GLY A 1 97 ? 16.719 12.077 0.296 1.00 92.38 97 GLY A CA 1
ATOM 765 C C . GLY A 1 97 ? 16.610 11.171 -0.934 1.00 92.38 97 GLY A C 1
ATOM 766 O O . GLY A 1 97 ? 15.675 11.281 -1.729 1.00 92.38 97 GLY A O 1
ATOM 767 N N . VAL A 1 98 ? 17.628 10.331 -1.142 1.00 91.88 98 VAL A N 1
ATOM 768 C CA . VAL A 1 98 ? 17.716 9.441 -2.312 1.00 91.88 98 VAL A CA 1
ATOM 769 C C . VAL A 1 98 ? 16.672 8.327 -2.276 1.00 91.88 98 VAL A C 1
ATOM 771 O O . VAL A 1 98 ? 16.112 7.985 -3.317 1.00 91.88 98 VAL A O 1
ATOM 774 N N . GLU A 1 99 ? 16.315 7.857 -1.085 1.00 92.50 99 GLU A N 1
ATOM 775 C CA . GLU A 1 99 ? 15.362 6.764 -0.909 1.00 92.50 99 GLU A CA 1
ATOM 776 C C . GLU A 1 99 ? 13.947 7.156 -1.341 1.00 92.50 99 GLU A C 1
ATOM 778 O O . GLU A 1 99 ? 13.259 6.374 -2.006 1.00 92.50 99 GLU A O 1
ATOM 783 N N . THR A 1 100 ? 13.539 8.404 -1.088 1.00 93.75 100 THR A N 1
ATOM 784 C CA . THR A 1 100 ? 12.284 8.959 -1.620 1.00 93.75 100 THR A CA 1
ATOM 785 C C . THR A 1 100 ? 12.308 9.022 -3.144 1.00 93.75 100 THR A C 1
ATOM 787 O O . THR A 1 100 ? 11.319 8.704 -3.804 1.00 93.75 100 THR A O 1
ATOM 790 N N . ARG A 1 101 ? 13.443 9.424 -3.737 1.00 95.00 101 ARG A N 1
ATOM 791 C CA . ARG A 1 101 ? 13.580 9.524 -5.200 1.00 95.00 101 ARG A CA 1
ATOM 792 C C . ARG A 1 101 ? 13.476 8.155 -5.867 1.00 95.00 101 ARG A C 1
ATOM 794 O O . ARG A 1 101 ? 12.829 8.049 -6.910 1.00 95.00 101 ARG A O 1
ATOM 801 N N . HIS A 1 102 ? 14.043 7.113 -5.258 1.00 94.62 102 HIS A N 1
ATOM 802 C CA . HIS A 1 102 ? 13.894 5.736 -5.731 1.00 94.62 102 HIS A CA 1
ATOM 803 C C . HIS A 1 102 ? 12.425 5.299 -5.751 1.00 94.62 102 HIS A C 1
ATOM 805 O O . HIS A 1 102 ? 11.960 4.770 -6.762 1.00 94.62 102 HIS A O 1
ATOM 811 N N . ARG A 1 103 ? 11.667 5.603 -4.693 1.00 95.31 103 ARG A N 1
ATOM 812 C CA . ARG A 1 103 ? 10.237 5.266 -4.577 1.00 95.31 103 ARG A CA 1
ATOM 813 C C . ARG A 1 103 ? 9.360 6.054 -5.548 1.00 95.31 103 ARG A C 1
ATOM 815 O O . ARG A 1 103 ? 8.472 5.482 -6.172 1.00 95.31 103 ARG A O 1
ATOM 822 N N . ILE A 1 104 ? 9.663 7.332 -5.783 1.00 96.25 104 ILE A N 1
ATOM 823 C CA . ILE A 1 104 ? 8.994 8.135 -6.824 1.00 96.25 104 ILE A CA 1
ATOM 824 C C . ILE A 1 104 ? 9.251 7.544 -8.217 1.00 96.25 104 ILE A C 1
ATOM 826 O O . ILE A 1 104 ? 8.327 7.424 -9.023 1.00 96.25 104 ILE A O 1
ATOM 830 N N . SER A 1 105 ? 10.496 7.162 -8.512 1.00 96.06 105 SER A N 1
ATOM 831 C CA . SER A 1 105 ? 10.851 6.524 -9.786 1.00 96.06 105 SER A CA 1
ATOM 832 C C . SER A 1 105 ? 10.138 5.178 -9.964 1.00 96.06 105 SER A C 1
ATOM 834 O O . SER A 1 105 ? 9.552 4.916 -11.017 1.00 96.06 105 SER A O 1
ATOM 836 N N . ALA A 1 106 ? 10.108 4.357 -8.910 1.00 95.44 106 ALA A N 1
ATOM 837 C CA . ALA A 1 106 ? 9.357 3.108 -8.874 1.00 95.44 106 ALA A CA 1
ATOM 838 C C . ALA A 1 106 ? 7.864 3.334 -9.142 1.00 95.44 106 ALA A C 1
ATOM 840 O O . ALA A 1 106 ? 7.306 2.715 -10.049 1.00 95.44 106 ALA A O 1
ATOM 841 N N . ALA A 1 107 ? 7.240 4.286 -8.443 1.00 96.81 107 ALA A N 1
ATOM 842 C CA . ALA A 1 107 ? 5.828 4.600 -8.617 1.00 96.81 107 ALA A CA 1
ATOM 843 C C . ALA A 1 107 ? 5.503 5.030 -10.053 1.00 96.81 107 ALA A C 1
ATOM 845 O O . ALA A 1 107 ? 4.513 4.576 -10.622 1.00 96.81 107 ALA A O 1
ATOM 846 N N . ARG A 1 108 ? 6.359 5.846 -10.685 1.00 97.19 108 ARG A N 1
ATOM 847 C CA . ARG A 1 108 ? 6.195 6.238 -12.098 1.00 97.19 108 ARG A CA 1
ATOM 848 C C . ARG A 1 108 ? 6.192 5.032 -13.036 1.00 97.19 108 ARG A C 1
ATOM 850 O O . ARG A 1 108 ? 5.342 4.954 -13.916 1.00 97.19 108 ARG A O 1
ATOM 857 N N . ARG A 1 109 ? 7.109 4.085 -12.831 1.00 96.00 109 ARG A N 1
ATOM 858 C CA . ARG A 1 109 ? 7.197 2.860 -13.641 1.00 96.00 109 ARG A CA 1
ATOM 859 C C . ARG A 1 109 ? 5.985 1.949 -13.449 1.00 96.00 109 ARG A C 1
ATOM 861 O O . ARG A 1 109 ? 5.463 1.436 -14.432 1.00 96.00 109 ARG A O 1
ATOM 868 N N . VAL A 1 110 ? 5.501 1.785 -12.215 1.00 96.31 110 VAL A N 1
ATOM 869 C CA . VAL A 1 110 ? 4.256 1.040 -11.949 1.00 96.31 110 VAL A CA 1
ATOM 870 C C . VAL A 1 110 ? 3.064 1.726 -12.624 1.00 96.31 110 VAL A C 1
ATOM 872 O O . VAL A 1 110 ? 2.296 1.069 -13.318 1.00 96.31 110 VAL A O 1
ATOM 875 N N . ASN A 1 111 ? 2.939 3.047 -12.477 1.00 97.19 111 ASN A N 1
ATOM 876 C CA . ASN A 1 111 ? 1.832 3.835 -13.029 1.00 97.19 111 ASN A CA 1
ATOM 877 C C . ASN A 1 111 ? 1.810 3.888 -14.565 1.00 97.19 111 ASN A C 1
ATOM 879 O O . ASN A 1 111 ? 0.757 4.150 -15.142 1.00 97.19 111 ASN A O 1
ATOM 883 N N . ALA A 1 112 ? 2.940 3.630 -15.229 1.00 96.12 112 ALA A N 1
ATOM 884 C CA . ALA A 1 112 ? 3.005 3.511 -16.684 1.00 96.12 112 ALA A CA 1
ATOM 885 C C . ALA A 1 112 ? 2.353 2.217 -17.210 1.00 96.12 112 ALA A C 1
ATOM 887 O O . ALA A 1 112 ? 2.082 2.113 -18.406 1.00 96.12 112 ALA A O 1
ATOM 888 N N . ARG A 1 113 ? 2.095 1.231 -16.338 1.00 94.44 113 ARG A N 1
ATOM 889 C CA . ARG A 1 113 ? 1.490 -0.052 -16.710 1.00 94.44 113 ARG A CA 1
ATOM 890 C C . ARG A 1 113 ? -0.043 0.007 -16.615 1.00 94.44 113 ARG A C 1
ATOM 892 O O . ARG A 1 113 ? -0.589 0.608 -15.683 1.00 94.44 113 ARG A O 1
ATOM 899 N N . PRO A 1 114 ? -0.771 -0.619 -17.558 1.00 92.75 114 PRO A N 1
ATOM 900 C CA . PRO A 1 114 ? -2.229 -0.617 -17.547 1.00 92.75 114 PRO A CA 1
ATOM 901 C C . PRO A 1 114 ? -2.764 -1.342 -16.310 1.00 92.75 114 PRO A C 1
ATOM 903 O O . PRO A 1 114 ? -2.267 -2.395 -15.927 1.00 92.75 114 PRO A O 1
ATOM 906 N N . SER A 1 115 ? -3.818 -0.796 -15.702 1.00 91.31 115 SER A N 1
ATOM 907 C CA . SER A 1 115 ? -4.464 -1.357 -14.501 1.00 91.31 115 SER A CA 1
ATOM 908 C C . SER A 1 115 ? -3.565 -1.489 -13.261 1.00 91.31 115 SER A C 1
ATOM 910 O O . SER A 1 115 ? -3.943 -2.176 -12.310 1.00 91.31 115 SER A O 1
ATOM 912 N N . CYS A 1 116 ? -2.417 -0.805 -13.246 1.00 96.56 116 CYS A N 1
ATOM 913 C CA . CYS A 1 116 ? -1.522 -0.709 -12.099 1.00 96.56 116 CYS A CA 1
ATOM 914 C C . CYS A 1 116 ? -1.521 0.713 -11.534 1.00 96.56 116 CYS A C 1
ATOM 916 O O . CYS A 1 116 ? -1.647 1.697 -12.275 1.00 96.56 116 CYS A O 1
ATOM 918 N N . ARG A 1 117 ? -1.396 0.834 -10.213 1.00 97.94 117 ARG A N 1
ATOM 919 C CA . ARG A 1 117 ? -1.297 2.120 -9.516 1.00 97.94 117 ARG A CA 1
ATOM 920 C C . ARG A 1 117 ? -0.245 2.066 -8.420 1.00 97.94 117 ARG A C 1
ATOM 922 O O . ARG A 1 117 ? -0.053 1.033 -7.793 1.00 97.94 117 ARG A O 1
ATOM 929 N N . ALA A 1 118 ? 0.428 3.181 -8.187 1.00 97.12 118 ALA A N 1
ATOM 930 C CA . ALA A 1 118 ? 1.411 3.330 -7.129 1.00 97.12 118 ALA A CA 1
ATOM 931 C C . ALA A 1 118 ? 1.400 4.744 -6.557 1.00 97.12 118 ALA A C 1
ATOM 933 O O . ALA A 1 118 ? 1.335 5.724 -7.310 1.00 97.12 118 ALA A O 1
ATOM 934 N N . PHE A 1 119 ? 1.535 4.831 -5.236 1.00 96.12 119 PHE A N 1
ATOM 935 C CA . PHE A 1 119 ? 1.561 6.083 -4.490 1.00 96.12 119 PHE A CA 1
ATOM 936 C C . PHE A 1 119 ? 2.768 6.123 -3.557 1.00 96.12 119 PHE A C 1
ATOM 938 O O . PHE A 1 119 ? 3.058 5.154 -2.864 1.00 96.12 119 PHE A O 1
ATOM 945 N N . VAL A 1 120 ? 3.446 7.270 -3.523 1.00 96.25 120 VAL A N 1
ATOM 946 C CA . VAL A 1 120 ? 4.375 7.619 -2.443 1.00 96.25 120 VAL A CA 1
ATOM 947 C C . VAL A 1 120 ? 3.600 8.495 -1.472 1.00 96.25 120 VAL A C 1
ATOM 949 O O . VAL A 1 120 ? 2.955 9.456 -1.901 1.00 96.25 120 VAL A O 1
ATOM 952 N N . MET A 1 121 ? 3.619 8.153 -0.188 1.00 94.12 121 MET A N 1
ATOM 953 C CA . MET A 1 121 ? 2.825 8.859 0.815 1.00 94.12 121 MET A CA 1
ATOM 954 C C . MET A 1 121 ? 3.228 10.333 0.984 1.00 94.12 121 MET A C 1
ATOM 956 O O . MET A 1 121 ? 4.305 10.776 0.597 1.00 94.12 121 MET A O 1
ATOM 960 N N . ALA A 1 122 ? 2.331 11.134 1.562 1.00 92.69 122 ALA A N 1
ATOM 961 C CA . ALA A 1 122 ? 2.615 12.529 1.903 1.00 92.69 122 ALA A CA 1
ATOM 962 C C . ALA A 1 122 ? 3.226 12.671 3.305 1.00 92.69 122 ALA A C 1
ATOM 964 O O . ALA A 1 122 ? 3.982 13.611 3.547 1.00 92.69 122 ALA A O 1
ATOM 965 N N . LYS A 1 123 ? 2.960 11.746 4.233 1.00 92.06 123 LYS A N 1
ATOM 966 C CA . LYS A 1 123 ? 3.742 11.575 5.471 1.00 92.06 123 LYS A CA 1
ATOM 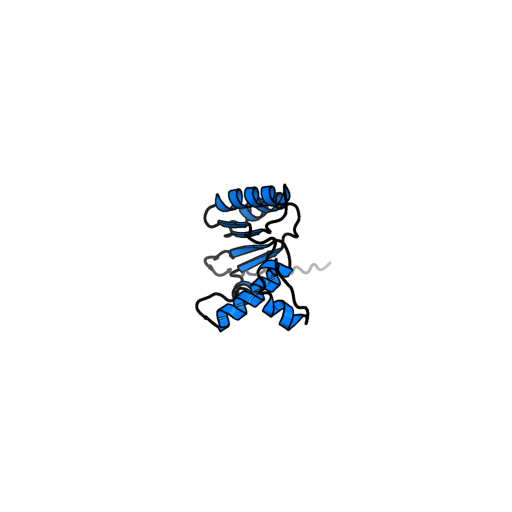967 C C . LYS A 1 123 ? 4.792 10.478 5.284 1.00 92.06 123 LYS A C 1
ATOM 969 O O . LYS A 1 123 ? 4.794 9.829 4.245 1.00 92.06 123 LYS A O 1
ATOM 974 N N . ARG A 1 124 ? 5.712 10.338 6.245 1.00 90.69 124 ARG A N 1
ATOM 975 C CA . ARG A 1 124 ? 6.872 9.452 6.100 1.00 90.69 124 ARG A CA 1
ATOM 976 C C . ARG A 1 124 ? 6.460 7.984 5.944 1.00 90.69 124 ARG A C 1
ATOM 978 O O . ARG A 1 124 ? 6.866 7.390 4.959 1.00 90.69 124 ARG A O 1
ATOM 985 N N . SER A 1 125 ? 5.600 7.468 6.815 1.00 90.69 125 SER A N 1
ATOM 986 C CA . SER A 1 125 ? 5.037 6.114 6.731 1.00 90.69 125 SER A CA 1
ATOM 987 C C . SER A 1 125 ? 3.544 6.087 7.096 1.00 90.69 125 SER A C 1
ATOM 989 O O . SER A 1 125 ? 2.970 7.119 7.480 1.00 90.69 125 SER A O 1
ATOM 991 N N . LEU A 1 126 ? 2.902 4.916 6.988 1.00 89.06 126 LEU A N 1
ATOM 992 C CA . LEU A 1 126 ? 1.484 4.711 7.324 1.00 89.06 126 LEU A CA 1
ATOM 993 C C . LEU A 1 126 ? 1.187 5.068 8.786 1.00 89.06 126 LEU A C 1
ATOM 995 O O . LEU A 1 126 ? 0.181 5.724 9.073 1.00 89.06 126 LEU A O 1
ATOM 999 N N . GLU A 1 127 ? 2.090 4.744 9.712 1.00 85.06 127 GLU A N 1
ATOM 1000 C CA . GLU A 1 127 ? 1.923 5.029 11.141 1.00 85.06 127 GLU A CA 1
ATOM 1001 C C . GLU A 1 127 ? 1.842 6.533 11.429 1.00 85.06 127 GLU A C 1
ATOM 1003 O O . GLU A 1 127 ? 1.186 6.953 12.383 1.00 85.06 127 GLU A O 1
ATOM 1008 N N . ASN A 1 128 ? 2.437 7.379 10.582 1.00 89.50 128 ASN A N 1
ATOM 1009 C CA . ASN A 1 128 ? 2.358 8.829 10.761 1.00 89.50 128 ASN A CA 1
ATOM 1010 C C . ASN A 1 128 ? 0.975 9.410 10.433 1.00 89.50 128 ASN A C 1
ATOM 1012 O O . ASN A 1 128 ? 0.715 10.584 10.730 1.00 89.50 128 ASN A O 1
ATOM 1016 N N . TYR A 1 129 ? 0.086 8.633 9.813 1.00 88.88 129 TYR A N 1
ATOM 1017 C CA . TYR A 1 129 ? -1.302 9.030 9.577 1.00 88.88 129 TYR A CA 1
ATOM 1018 C C . TYR A 1 129 ? -2.218 8.766 10.776 1.00 88.88 129 TYR A C 1
ATOM 1020 O O . TYR A 1 129 ? -3.360 9.226 10.765 1.00 88.88 129 TYR A O 1
ATOM 1028 N N . LEU A 1 130 ? -1.733 8.098 11.828 1.00 87.19 130 LEU A N 1
ATOM 1029 C CA . LEU A 1 130 ? -2.495 7.943 13.063 1.00 87.19 130 LEU A CA 1
ATOM 1030 C C . LEU A 1 130 ? -2.759 9.299 13.721 1.00 87.19 130 LEU A C 1
ATOM 1032 O O . LEU A 1 130 ? -1.879 10.154 13.838 1.00 87.19 130 LEU A O 1
ATOM 1036 N N . HIS A 1 131 ? -4.001 9.489 14.168 1.00 88.69 131 HIS A N 1
ATOM 1037 C CA . HIS A 1 131 ? -4.385 10.707 14.864 1.00 88.69 131 HIS A CA 1
ATOM 1038 C C . HIS A 1 131 ? -3.702 10.759 16.247 1.00 88.69 131 HIS A C 1
ATOM 1040 O O . HIS A 1 131 ? -3.758 9.764 16.974 1.00 88.69 131 HIS A O 1
ATOM 1046 N N . PRO A 1 132 ? -3.148 11.912 16.673 1.00 87.69 132 PRO A N 1
ATOM 1047 C CA . PRO A 1 132 ? -2.486 12.078 17.974 1.00 87.69 132 PRO A CA 1
ATOM 1048 C C . PRO A 1 132 ? -3.295 11.534 19.156 1.00 87.69 132 PRO A C 1
ATOM 1050 O O . PRO A 1 132 ? -2.783 10.787 19.980 1.00 87.69 132 PRO A O 1
ATOM 1053 N N . LYS A 1 133 ? -4.598 11.843 19.189 1.00 87.75 133 LYS A N 1
ATOM 1054 C CA . LYS A 1 133 ? -5.522 11.327 20.213 1.00 87.75 133 LYS A CA 1
ATOM 1055 C C . LYS A 1 133 ? -5.597 9.799 20.240 1.00 87.75 133 LYS A C 1
ATOM 1057 O O . LYS A 1 133 ? -5.630 9.237 21.320 1.00 87.75 133 LYS A O 1
ATOM 1062 N N . ALA A 1 134 ? -5.603 9.131 19.084 1.00 86.44 134 ALA A N 1
ATOM 1063 C CA . ALA A 1 134 ? -5.658 7.670 19.038 1.00 86.44 134 ALA A CA 1
ATOM 1064 C C . ALA A 1 134 ? -4.385 7.048 19.631 1.00 86.44 134 ALA A C 1
ATOM 1066 O O . ALA A 1 134 ? -4.467 6.061 20.358 1.00 86.44 134 ALA A O 1
ATOM 1067 N N . LEU A 1 135 ? -3.225 7.664 19.375 1.00 86.56 135 LEU A N 1
ATOM 1068 C CA . LEU A 1 135 ? -1.960 7.268 19.994 1.00 86.56 135 LEU A CA 1
ATOM 1069 C C . LEU A 1 135 ? -1.997 7.494 21.507 1.00 86.56 135 LEU A C 1
ATOM 1071 O O . LEU A 1 135 ? -1.747 6.552 22.248 1.00 86.56 135 LEU A O 1
ATOM 1075 N N . ALA A 1 136 ? -2.397 8.685 21.959 1.00 90.19 136 ALA A N 1
ATOM 1076 C CA . ALA A 1 136 ? -2.496 9.002 23.383 1.00 90.19 136 ALA A CA 1
ATOM 1077 C C . ALA A 1 136 ? -3.452 8.059 24.129 1.00 90.19 136 ALA A C 1
ATOM 1079 O O . ALA A 1 136 ? -3.120 7.571 25.204 1.00 90.19 136 ALA A O 1
ATOM 1080 N N . THR A 1 137 ? -4.607 7.730 23.542 1.00 90.81 137 THR A N 1
ATOM 1081 C CA . THR A 1 137 ? -5.550 6.763 24.122 1.00 90.81 137 THR A CA 1
ATOM 1082 C C . THR A 1 137 ? -4.957 5.356 24.220 1.00 90.81 137 THR A C 1
ATOM 1084 O O . THR A 1 137 ? -5.226 4.657 25.192 1.00 90.81 137 THR A O 1
ATOM 1087 N N . ALA A 1 138 ? -4.163 4.925 23.237 1.00 87.75 138 ALA A N 1
ATOM 1088 C CA . ALA A 1 138 ? -3.594 3.579 23.214 1.00 87.75 138 ALA A CA 1
ATOM 1089 C C . ALA A 1 138 ? -2.333 3.427 24.082 1.00 87.75 138 ALA A C 1
ATOM 1091 O O . ALA A 1 138 ? -2.086 2.340 24.600 1.00 87.75 138 ALA A O 1
ATOM 1092 N N . THR A 1 139 ? -1.520 4.480 24.216 1.00 88.44 139 THR A N 1
ATOM 1093 C CA . THR A 1 139 ? -0.196 4.413 24.863 1.00 88.44 139 THR A CA 1
ATOM 1094 C C . THR A 1 139 ? -0.110 5.175 26.183 1.00 88.44 139 THR A C 1
ATOM 1096 O O . THR A 1 139 ? 0.842 4.970 26.930 1.00 88.44 139 THR A O 1
ATOM 1099 N N . GLY A 1 140 ? -1.061 6.069 26.470 1.00 90.62 140 GLY A N 1
ATOM 1100 C CA . GLY A 1 140 ? -0.987 7.008 27.593 1.00 90.62 140 GLY A CA 1
ATOM 1101 C C . GLY A 1 140 ? 0.019 8.149 27.395 1.00 90.62 140 GLY A C 1
ATOM 1102 O O . GLY A 1 140 ? 0.249 8.916 28.325 1.00 90.62 140 GLY A O 1
ATOM 1103 N N . ILE A 1 141 ? 0.630 8.269 26.209 1.00 87.25 141 ILE A N 1
ATOM 1104 C CA . ILE A 1 141 ? 1.634 9.296 25.901 1.00 87.25 141 ILE A CA 1
ATOM 1105 C C . ILE A 1 141 ? 0.976 10.434 25.119 1.00 87.25 141 ILE A C 1
ATOM 1107 O O . ILE A 1 141 ? 0.503 10.237 23.997 1.00 87.25 141 ILE A O 1
ATOM 1111 N N . GLU A 1 142 ? 0.999 11.646 25.672 1.00 85.38 142 GLU A N 1
ATOM 1112 C CA . GLU A 1 142 ? 0.604 12.844 24.933 1.00 85.38 142 GLU A CA 1
ATOM 1113 C C . GLU A 1 142 ? 1.715 13.282 23.976 1.00 85.38 142 GLU A C 1
ATOM 1115 O O . GLU A 1 142 ? 2.810 13.671 24.380 1.00 85.38 142 GLU A O 1
ATOM 1120 N N . LEU A 1 143 ? 1.420 13.223 22.679 1.00 79.38 143 LEU A N 1
ATOM 1121 C CA . LEU A 1 143 ? 2.317 13.695 21.633 1.00 79.38 143 LEU A CA 1
ATOM 1122 C C . LEU A 1 143 ? 1.970 15.143 21.279 1.00 79.38 143 LEU A C 1
ATOM 1124 O O . LEU A 1 143 ? 0.882 15.417 20.768 1.00 79.38 143 LEU A O 1
ATOM 1128 N N . GLN A 1 144 ? 2.908 16.059 21.515 1.00 74.62 144 GLN A N 1
ATOM 1129 C CA . GLN A 1 144 ? 2.835 17.423 20.998 1.00 74.62 144 GLN A CA 1
ATOM 1130 C C . GLN A 1 144 ? 3.465 17.457 19.605 1.00 74.62 144 GLN A C 1
ATOM 1132 O O . GLN A 1 144 ? 4.618 17.067 19.425 1.00 74.62 144 GLN A O 1
ATOM 1137 N N . PHE A 1 145 ? 2.698 17.900 18.613 1.00 69.31 145 PHE A N 1
ATOM 1138 C CA . PHE A 1 145 ? 3.193 18.124 17.257 1.00 69.31 145 PHE A CA 1
ATOM 1139 C C . PHE A 1 145 ? 3.441 19.625 17.089 1.00 69.31 145 PHE A C 1
ATOM 1141 O O . PHE A 1 145 ? 2.557 20.418 17.414 1.00 69.31 145 PHE A O 1
ATOM 1148 N N . GLY A 1 146 ? 4.639 19.989 16.626 1.00 55.84 146 GLY A N 1
ATOM 1149 C CA . GLY A 1 146 ? 5.014 21.346 16.218 1.00 55.84 146 GLY A CA 1
ATOM 1150 C C . GLY A 1 146 ? 4.976 21.506 14.708 1.00 55.84 146 GLY A C 1
ATOM 1151 O O . GLY A 1 146 ? 5.209 20.490 14.009 1.00 55.84 146 GLY A O 1
#

Radius of gyration: 22.36 Å; chains: 1; bounding box: 38×88×45 Å